Protein AF-A0A0F7FFN1-F1 (afdb_monomer)

Sequence (90 aa):
MRSLLEELYHGNLCPDEKVISNDPNYRQISRKTSEAIEAWKKRYSEEEFEELEALLDLYAQTHGMELASSFTYGFRLGAGMMVEILTGKD

Solvent-accessible surface area (backbone atoms only — not comparable to full-atom values): 5324 Å² total; per-residue (Å²): 133,81,53,73,67,56,34,50,74,70,64,65,79,48,61,83,84,68,61,73,76,83,53,86,56,46,68,57,50,54,50,51,52,52,53,51,53,55,53,47,58,74,73,45,56,70,70,63,38,52,56,49,50,54,51,52,51,53,49,52,52,53,50,50,53,53,49,54,49,50,50,56,48,50,53,53,51,52,51,49,53,52,51,31,68,76,67,71,56,131

Foldseek 3Di:
DDDPVVCVVVVVPDCVVVDDDPPPCSVVVVVVVVVVLVVVVVVDDPVVNVVVVVVVVVVVVVVVVVVVVVVVVVVVVVVVVVCCVVVVPD

Structure (mmCIF, N/CA/C/O backbone):
data_AF-A0A0F7FFN1-F1
#
_entry.id   AF-A0A0F7FFN1-F1
#
loop_
_atom_site.group_PDB
_atom_site.id
_atom_site.type_symbol
_atom_site.label_atom_id
_atom_site.label_alt_id
_atom_site.label_comp_id
_atom_site.label_asym_id
_atom_site.label_entity_id
_atom_site.label_seq_id
_atom_site.pdbx_PDB_ins_code
_atom_site.Cartn_x
_atom_site.Cartn_y
_atom_site.Cartn_z
_atom_site.occupancy
_atom_site.B_iso_or_equiv
_atom_site.auth_seq_id
_atom_site.auth_comp_id
_atom_site.auth_asym_id
_atom_site.auth_atom_id
_atom_site.pdbx_PDB_model_num
ATOM 1 N N . MET A 1 1 ? -5.979 -6.972 -23.664 1.00 74.38 1 MET A N 1
ATOM 2 C CA . MET A 1 1 ? -5.153 -6.465 -22.547 1.00 74.38 1 MET A CA 1
ATOM 3 C C . MET A 1 1 ? -4.885 -5.003 -22.827 1.00 74.38 1 MET A C 1
ATOM 5 O O . MET A 1 1 ? -4.566 -4.705 -23.973 1.00 74.38 1 MET A O 1
ATOM 9 N N . ARG A 1 2 ? -5.080 -4.116 -21.847 1.00 86.00 2 ARG A N 1
ATOM 10 C CA . ARG A 1 2 ? -4.672 -2.712 -21.978 1.00 86.00 2 ARG A CA 1
ATOM 11 C C . ARG A 1 2 ? -3.148 -2.630 -21.907 1.00 86.00 2 ARG A C 1
ATOM 13 O O . ARG A 1 2 ? -2.507 -3.486 -21.296 1.00 86.00 2 ARG A O 1
ATOM 20 N N . SER A 1 3 ? -2.572 -1.639 -22.569 1.00 94.19 3 SER A N 1
ATOM 21 C CA . SER A 1 3 ? -1.151 -1.321 -22.441 1.00 94.19 3 SER A CA 1
ATOM 22 C C . SER A 1 3 ? -0.847 -0.746 -21.053 1.00 94.19 3 SER A C 1
ATOM 24 O O . SER A 1 3 ? -1.722 -0.170 -20.411 1.00 94.19 3 SER A O 1
ATOM 26 N N . LEU A 1 4 ? 0.408 -0.830 -20.601 1.00 91.31 4 LEU A N 1
ATOM 27 C CA . LEU A 1 4 ? 0.823 -0.223 -19.328 1.00 91.31 4 LEU A CA 1
ATOM 28 C C . LEU A 1 4 ? 0.568 1.293 -19.278 1.00 91.31 4 LEU A C 1
ATOM 30 O O . LEU A 1 4 ? 0.303 1.827 -18.208 1.00 91.31 4 LEU A O 1
ATOM 34 N N . LEU A 1 5 ? 0.613 1.982 -20.423 1.00 93.00 5 LEU A N 1
ATOM 35 C CA . LEU A 1 5 ? 0.309 3.414 -20.507 1.00 93.00 5 LEU A CA 1
ATOM 36 C C . LEU A 1 5 ? -1.182 3.704 -20.304 1.00 93.00 5 LEU A C 1
ATOM 38 O O . LEU A 1 5 ? -1.529 4.671 -19.635 1.00 93.00 5 LEU A O 1
ATOM 42 N N . GLU A 1 6 ? -2.064 2.861 -20.840 1.00 94.69 6 GLU A N 1
ATOM 43 C CA . GLU A 1 6 ? -3.504 2.964 -20.583 1.00 94.69 6 GLU A CA 1
ATOM 44 C C . GLU A 1 6 ? -3.831 2.603 -19.130 1.00 94.69 6 GLU A C 1
ATOM 46 O O . GLU A 1 6 ? -4.646 3.273 -18.500 1.00 94.69 6 GLU A O 1
ATOM 51 N N . GLU A 1 7 ? -3.175 1.582 -18.568 1.00 94.38 7 GLU A N 1
ATOM 52 C CA . GLU A 1 7 ? -3.312 1.248 -17.146 1.00 94.38 7 GLU A CA 1
ATOM 53 C C . GLU A 1 7 ? -2.838 2.406 -16.255 1.00 94.38 7 GLU A C 1
ATOM 55 O O . GLU A 1 7 ? -3.501 2.726 -15.271 1.00 94.38 7 GLU A O 1
ATOM 60 N N . LEU A 1 8 ? -1.746 3.086 -16.623 1.00 90.00 8 LEU A N 1
ATOM 61 C CA . LEU A 1 8 ? -1.283 4.294 -15.940 1.00 90.00 8 LEU A CA 1
ATOM 62 C C . LEU A 1 8 ? -2.304 5.435 -16.052 1.00 90.00 8 LEU A C 1
ATOM 64 O O . LEU A 1 8 ? -2.648 6.035 -15.039 1.00 90.00 8 LEU A O 1
ATOM 68 N N . TYR A 1 9 ? -2.807 5.720 -17.259 1.00 91.94 9 TYR A N 1
ATOM 69 C CA . TYR A 1 9 ? -3.789 6.786 -17.499 1.00 91.94 9 TYR A CA 1
ATOM 70 C C . TYR A 1 9 ? -5.060 6.604 -16.662 1.00 91.94 9 TYR A C 1
ATOM 72 O O . TYR A 1 9 ? -5.623 7.573 -16.158 1.00 91.94 9 TYR A O 1
ATOM 80 N N . HIS A 1 10 ? -5.491 5.356 -16.483 1.00 93.56 10 HIS A N 1
ATOM 81 C CA . HIS A 1 10 ? -6.656 5.016 -15.673 1.00 93.56 10 HIS A CA 1
ATOM 82 C C . HIS A 1 10 ? -6.356 4.840 -14.175 1.00 93.56 10 HIS A C 1
ATOM 84 O O . HIS A 1 10 ? -7.279 4.534 -13.427 1.00 93.56 10 HIS A O 1
ATOM 90 N N . GLY A 1 11 ? -5.108 5.021 -13.728 1.00 88.88 11 GLY A N 1
ATOM 91 C CA . GLY A 1 11 ? -4.733 4.870 -12.318 1.00 88.88 11 GLY A CA 1
ATOM 92 C C . GLY A 1 11 ? -4.770 3.424 -11.818 1.00 88.88 11 GLY A C 1
ATOM 93 O O . GLY A 1 11 ? -4.922 3.181 -10.632 1.00 88.88 11 GLY A O 1
ATOM 94 N N . ASN A 1 12 ? -4.643 2.440 -12.706 1.00 90.56 12 ASN A N 1
ATOM 95 C CA . ASN A 1 12 ? -4.739 1.023 -12.354 1.00 90.56 12 ASN A CA 1
ATOM 96 C C . ASN A 1 12 ? -3.410 0.416 -11.880 1.00 90.56 12 ASN A C 1
ATOM 98 O O . ASN A 1 12 ? -3.374 -0.760 -11.505 1.00 90.56 12 ASN A O 1
ATOM 102 N N . LEU A 1 13 ? -2.312 1.166 -11.924 1.00 87.62 13 LEU A N 1
ATOM 103 C CA . LEU A 1 13 ? -1.000 0.711 -11.472 1.00 87.62 13 LEU A CA 1
ATOM 104 C C . LEU A 1 13 ? -0.830 0.965 -9.965 1.00 87.62 13 LEU A C 1
ATOM 106 O O . LEU A 1 13 ? 0.018 1.762 -9.576 1.00 87.62 13 LEU A O 1
ATOM 110 N N . CYS A 1 14 ? -1.625 0.268 -9.144 1.00 86.44 14 CYS A N 1
ATOM 111 C CA . CYS A 1 14 ? -1.575 0.306 -7.672 1.00 86.44 14 CYS A CA 1
ATOM 112 C C . CYS A 1 14 ? -1.136 -1.067 -7.125 1.00 86.44 14 CYS A C 1
ATOM 114 O O . CYS A 1 14 ? -1.984 -1.933 -6.884 1.00 86.44 14 CYS A O 1
ATOM 116 N N . PRO A 1 15 ? 0.178 -1.351 -7.034 1.00 83.19 15 PRO A N 1
ATOM 117 C CA . PRO A 1 15 ? 0.668 -2.657 -6.598 1.00 83.19 15 PRO A CA 1
ATOM 118 C C . PRO A 1 15 ? 0.360 -2.947 -5.128 1.00 83.19 15 PRO A C 1
ATOM 120 O O . PRO A 1 15 ? 0.063 -4.083 -4.786 1.00 83.19 15 PRO A O 1
ATOM 123 N N . ASP A 1 16 ? 0.408 -1.933 -4.274 1.00 81.81 16 ASP A N 1
ATOM 124 C CA . ASP A 1 16 ? 0.102 -2.011 -2.844 1.00 81.81 16 ASP A CA 1
ATOM 125 C C . ASP A 1 16 ? -1.343 -2.449 -2.566 1.00 81.81 16 ASP A C 1
ATOM 127 O O . ASP A 1 16 ? -1.578 -3.251 -1.667 1.00 81.81 16 ASP A O 1
ATOM 131 N N . GLU A 1 17 ? -2.299 -2.009 -3.385 1.00 81.62 17 GLU A N 1
ATOM 132 C CA . GLU A 1 17 ? -3.703 -2.427 -3.277 1.00 81.62 17 GLU A CA 1
ATOM 133 C C . GLU A 1 17 ? -3.971 -3.818 -3.876 1.00 81.62 17 GLU A C 1
ATOM 135 O O . GLU A 1 17 ? -4.903 -4.517 -3.472 1.00 81.62 17 GLU A O 1
ATOM 140 N N . LYS A 1 18 ? -3.188 -4.219 -4.884 1.00 79.81 18 LYS A N 1
ATOM 141 C CA . LYS A 1 18 ? -3.462 -5.420 -5.695 1.00 79.81 18 LYS A CA 1
ATOM 142 C C . LYS A 1 18 ? -2.653 -6.643 -5.288 1.00 79.81 18 LYS A C 1
ATOM 144 O O . LYS A 1 18 ? -3.057 -7.767 -5.594 1.00 79.81 18 LYS A O 1
ATOM 149 N N . VAL A 1 19 ? -1.501 -6.455 -4.653 1.00 81.81 19 VAL A N 1
ATOM 150 C CA . VAL A 1 19 ? -0.596 -7.549 -4.304 1.00 81.81 19 VAL A CA 1
ATOM 151 C C . VAL A 1 19 ? -0.942 -8.073 -2.918 1.00 81.81 19 VAL A C 1
ATOM 153 O O . VAL A 1 19 ? -0.681 -7.442 -1.901 1.00 81.81 19 VAL A O 1
ATOM 156 N N . ILE A 1 20 ? -1.476 -9.291 -2.879 1.00 81.50 20 ILE A N 1
ATOM 157 C CA . ILE A 1 20 ? -1.581 -10.073 -1.647 1.00 81.50 20 ILE A CA 1
ATOM 158 C C . ILE A 1 20 ? -0.328 -10.940 -1.547 1.00 81.50 20 ILE A C 1
ATOM 160 O O . ILE A 1 20 ? 0.077 -11.570 -2.527 1.00 81.50 20 ILE A O 1
ATOM 164 N N . SER A 1 21 ? 0.285 -10.989 -0.364 1.00 84.50 21 SER A N 1
ATOM 165 C CA . SER A 1 21 ? 1.430 -11.870 -0.141 1.00 84.50 21 SER A CA 1
ATOM 166 C C . SER A 1 21 ? 1.043 -13.329 -0.392 1.00 84.50 21 SER A C 1
ATOM 168 O O . SER A 1 21 ? 0.072 -13.840 0.170 1.00 84.50 21 SER A O 1
ATOM 170 N N . ASN A 1 22 ? 1.835 -14.008 -1.222 1.00 87.38 22 ASN A N 1
ATOM 171 C CA . ASN A 1 22 ? 1.715 -15.446 -1.465 1.00 87.38 22 ASN A CA 1
ATOM 172 C C . ASN A 1 22 ? 2.414 -16.283 -0.382 1.00 87.38 22 ASN A C 1
ATOM 174 O O . ASN A 1 22 ? 2.446 -17.509 -0.493 1.00 87.38 22 ASN A O 1
ATOM 178 N N . ASP A 1 23 ? 2.989 -15.648 0.646 1.00 91.94 23 ASP A N 1
ATOM 179 C CA . ASP A 1 23 ? 3.577 -16.370 1.769 1.00 91.94 23 ASP A CA 1
ATOM 180 C C . ASP A 1 23 ? 2.492 -17.234 2.442 1.00 91.94 23 ASP A C 1
ATOM 182 O O . ASP A 1 23 ? 1.438 -16.712 2.829 1.00 91.94 23 ASP A O 1
ATOM 186 N N . PRO A 1 24 ? 2.712 -18.551 2.604 1.00 91.06 24 PRO A N 1
ATOM 187 C CA . PRO A 1 24 ? 1.712 -19.448 3.178 1.00 91.06 24 PRO A CA 1
ATOM 188 C C . PRO A 1 24 ? 1.306 -19.055 4.607 1.00 91.06 24 PRO A C 1
ATOM 190 O O . PRO A 1 24 ? 0.188 -19.351 5.034 1.00 91.06 24 PRO A O 1
ATOM 193 N N . ASN A 1 25 ? 2.173 -18.347 5.337 1.00 94.81 25 ASN A N 1
ATOM 194 C CA . ASN A 1 25 ? 1.906 -17.870 6.689 1.00 94.81 25 ASN A CA 1
ATOM 195 C C . ASN A 1 25 ? 1.137 -16.545 6.715 1.00 94.81 25 ASN A C 1
ATOM 197 O O . ASN A 1 25 ? 0.584 -16.207 7.762 1.00 94.81 25 ASN A O 1
ATOM 201 N N . TYR A 1 26 ? 1.056 -15.805 5.601 1.00 92.44 26 TYR A N 1
ATOM 202 C CA . TYR A 1 26 ? 0.449 -14.469 5.565 1.00 92.44 26 TYR A CA 1
ATOM 203 C C . TYR A 1 26 ? -0.971 -14.468 6.134 1.00 92.44 26 TYR A C 1
ATOM 205 O O . TYR A 1 26 ? -1.279 -13.698 7.041 1.00 92.44 26 TYR A O 1
ATOM 213 N N . ARG A 1 27 ? -1.825 -15.393 5.674 1.00 91.62 27 ARG A N 1
ATOM 214 C CA . ARG A 1 27 ? -3.211 -15.501 6.163 1.00 91.62 27 ARG A CA 1
ATOM 215 C C . ARG A 1 27 ? -3.275 -15.809 7.655 1.00 91.62 27 ARG A C 1
ATOM 217 O O . ARG A 1 27 ? -4.129 -15.276 8.358 1.00 91.62 27 ARG A O 1
ATOM 224 N N . GLN A 1 28 ? -2.385 -16.674 8.141 1.00 95.25 28 GLN A N 1
ATOM 225 C CA . GLN A 1 28 ? -2.352 -17.043 9.552 1.00 95.25 28 GLN A CA 1
ATOM 226 C C . GLN A 1 28 ? -1.903 -15.865 10.420 1.00 95.25 28 GLN A C 1
ATOM 228 O O . GLN A 1 28 ? -2.515 -15.612 11.456 1.00 95.25 28 GLN A O 1
ATOM 233 N N . ILE A 1 29 ? -0.849 -15.158 10.010 1.00 96.38 29 ILE A N 1
ATOM 234 C CA . ILE A 1 29 ? -0.316 -14.000 10.731 1.00 96.38 29 ILE A CA 1
ATOM 235 C C . ILE A 1 29 ? -1.332 -12.860 10.710 1.00 96.38 29 ILE A C 1
ATOM 237 O O . ILE A 1 29 ? -1.660 -12.352 11.773 1.00 96.38 29 ILE A O 1
ATOM 241 N N . SER A 1 30 ? -1.902 -12.533 9.547 1.00 93.25 30 SER A N 1
ATOM 242 C CA . SER A 1 30 ? -2.945 -11.508 9.412 1.00 93.25 30 SER A CA 1
ATOM 243 C C . SER A 1 30 ? -4.121 -11.774 10.355 1.00 93.25 30 SER A C 1
ATOM 245 O O . SER A 1 30 ? -4.514 -10.884 11.107 1.00 93.25 30 SER A O 1
ATOM 247 N N . ARG A 1 31 ? -4.607 -13.023 10.419 1.00 95.62 31 ARG A N 1
ATOM 248 C CA . ARG A 1 31 ? -5.666 -13.397 11.364 1.00 95.62 31 ARG A CA 1
ATOM 249 C C . ARG A 1 31 ? -5.244 -13.192 12.821 1.00 95.62 31 ARG A C 1
ATOM 251 O O . ARG A 1 31 ? -6.014 -12.627 13.588 1.00 95.62 31 ARG A O 1
ATOM 258 N N . LYS A 1 32 ? -4.033 -13.620 13.203 1.00 97.56 32 LYS A N 1
ATOM 259 C CA . LYS A 1 32 ? -3.512 -13.413 14.568 1.00 97.56 32 LYS A CA 1
ATOM 260 C C . LYS A 1 32 ? -3.397 -11.928 14.917 1.00 97.56 32 LYS A C 1
ATOM 262 O O . LYS A 1 32 ? -3.686 -11.561 16.051 1.00 97.56 32 LYS A O 1
ATOM 267 N N . THR A 1 33 ? -3.003 -11.086 13.963 1.00 95.31 33 THR A N 1
ATOM 268 C CA . THR A 1 33 ? -2.957 -9.630 14.142 1.00 95.31 33 THR A CA 1
ATOM 269 C C . THR A 1 33 ? -4.350 -9.080 14.435 1.00 95.31 33 THR A C 1
ATOM 271 O O . THR A 1 33 ? -4.524 -8.385 15.432 1.00 95.31 33 THR A O 1
ATOM 274 N N . SER A 1 34 ? -5.361 -9.449 13.640 1.00 95.62 34 SER A N 1
ATOM 275 C CA . SER A 1 34 ? -6.748 -9.029 13.883 1.00 95.62 34 SER A CA 1
ATOM 276 C C . SER A 1 34 ? -7.281 -9.525 15.230 1.00 95.62 34 SER A C 1
ATOM 278 O O . SER A 1 34 ? -7.873 -8.753 15.978 1.00 95.62 34 SER A O 1
ATOM 280 N N . GLU A 1 35 ? -7.033 -10.791 15.580 1.00 97.75 35 GLU A N 1
ATOM 281 C CA . GLU A 1 35 ? -7.425 -11.363 16.876 1.00 97.75 35 GLU A CA 1
ATOM 282 C C . GLU A 1 35 ? -6.769 -10.620 18.054 1.00 97.75 35 GLU A C 1
ATOM 284 O O . GLU A 1 35 ? -7.419 -1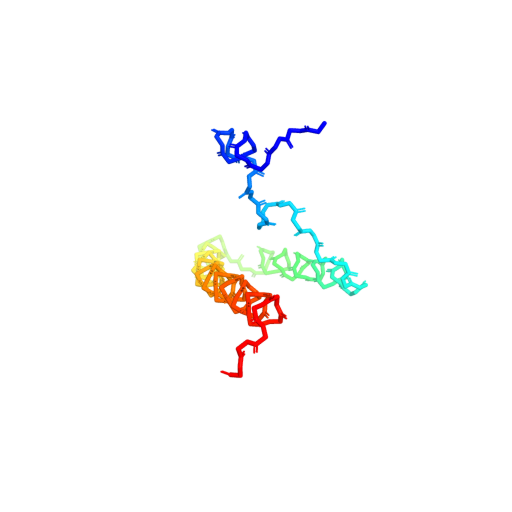0.394 19.076 1.00 97.75 35 GLU A O 1
ATOM 289 N N . ALA A 1 36 ? -5.504 -10.210 17.918 1.00 96.31 36 ALA A N 1
ATOM 290 C CA . ALA A 1 36 ? -4.794 -9.447 18.940 1.00 96.31 36 ALA A CA 1
ATOM 291 C C . ALA A 1 36 ? -5.373 -8.035 19.123 1.00 96.31 36 ALA A C 1
ATOM 293 O O . ALA A 1 36 ? -5.584 -7.622 20.264 1.00 96.31 36 ALA A O 1
ATOM 294 N N . ILE A 1 37 ? -5.678 -7.329 18.029 1.00 95.56 37 ILE A N 1
ATOM 295 C CA . ILE A 1 37 ? -6.303 -5.995 18.067 1.00 95.56 37 ILE A CA 1
ATOM 296 C C . ILE A 1 37 ? -7.679 -6.071 18.744 1.00 95.56 37 ILE A C 1
ATOM 298 O O . ILE A 1 37 ? -7.952 -5.323 19.681 1.00 95.56 37 ILE A O 1
ATOM 302 N N . GLU A 1 38 ? -8.512 -7.043 18.363 1.00 95.81 38 GLU A N 1
ATOM 303 C CA . GLU A 1 38 ? -9.828 -7.265 18.981 1.00 95.81 38 GLU A CA 1
ATOM 304 C C . GLU A 1 38 ? -9.738 -7.614 20.474 1.00 95.81 38 GLU A C 1
ATOM 306 O O . GLU A 1 38 ? -10.575 -7.200 21.281 1.00 95.81 38 GLU A O 1
ATOM 311 N N . ALA A 1 39 ? -8.718 -8.375 20.876 1.00 95.81 39 ALA A N 1
ATOM 312 C CA . ALA A 1 39 ? -8.485 -8.676 22.284 1.00 95.81 39 ALA A CA 1
ATOM 313 C C . ALA A 1 39 ? -8.086 -7.428 23.085 1.00 95.81 39 ALA A C 1
ATOM 315 O O . ALA A 1 39 ? -8.480 -7.306 24.245 1.00 95.81 39 ALA A O 1
ATOM 316 N N . TRP A 1 40 ? -7.322 -6.507 22.491 1.00 94.94 40 TRP A N 1
ATOM 317 C CA . TRP A 1 40 ? -6.997 -5.225 23.119 1.00 94.94 40 TRP A CA 1
ATOM 318 C C . TRP A 1 40 ? -8.236 -4.340 23.236 1.00 94.94 40 TRP A C 1
ATOM 320 O O . TRP A 1 40 ? -8.511 -3.8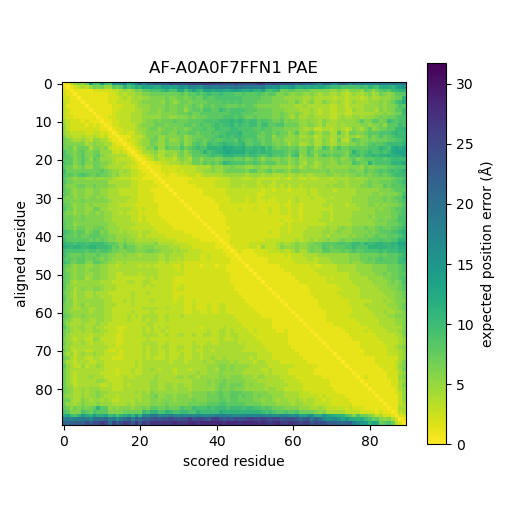55 24.330 1.00 94.94 40 TRP A O 1
ATOM 330 N N . LYS A 1 41 ? -9.053 -4.249 22.183 1.00 94.88 41 LYS A N 1
ATOM 331 C CA . LYS A 1 41 ? -10.309 -3.484 22.193 1.00 94.88 41 LYS A CA 1
ATOM 332 C C . LYS A 1 41 ? -11.239 -3.846 23.351 1.00 94.88 41 LYS A C 1
ATOM 334 O O . LYS A 1 41 ? -11.911 -2.992 23.907 1.00 94.88 41 LYS A O 1
ATOM 339 N N . LYS A 1 42 ? -11.274 -5.125 23.736 1.00 95.38 42 LYS A N 1
ATOM 340 C CA . LYS A 1 42 ? -12.096 -5.618 24.857 1.00 95.38 42 LYS A CA 1
ATOM 341 C C . LYS A 1 42 ? -11.483 -5.380 26.239 1.00 95.38 42 LYS A C 1
ATOM 343 O O . LYS A 1 42 ? -12.191 -5.510 27.233 1.00 95.38 42 LYS A O 1
ATOM 348 N N . ARG A 1 43 ? -10.169 -5.155 26.317 1.00 95.44 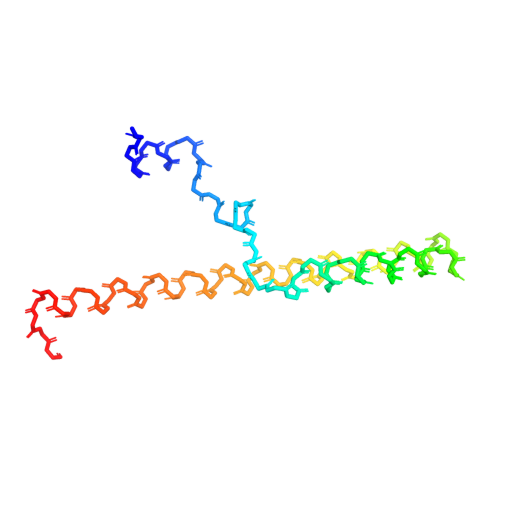43 ARG A N 1
ATOM 349 C CA . ARG A 1 43 ? -9.413 -5.048 27.576 1.00 95.44 43 ARG A CA 1
ATOM 350 C C . ARG A 1 43 ? -9.259 -3.613 28.060 1.00 95.44 43 ARG A C 1
ATOM 352 O O . ARG A 1 43 ? -9.130 -3.426 29.265 1.00 95.44 43 ARG A O 1
ATOM 359 N N . TYR A 1 44 ? -9.216 -2.662 27.139 1.00 93.50 44 TYR A N 1
ATOM 360 C CA . TYR A 1 44 ? -8.948 -1.256 27.415 1.00 93.50 44 TYR A CA 1
ATOM 361 C C . TYR A 1 44 ? -10.223 -0.419 27.306 1.00 93.50 44 TYR A C 1
ATOM 363 O O . TYR A 1 44 ? -11.226 -0.866 26.744 1.00 93.50 44 TYR A O 1
ATOM 371 N N . SER A 1 45 ? -10.193 0.77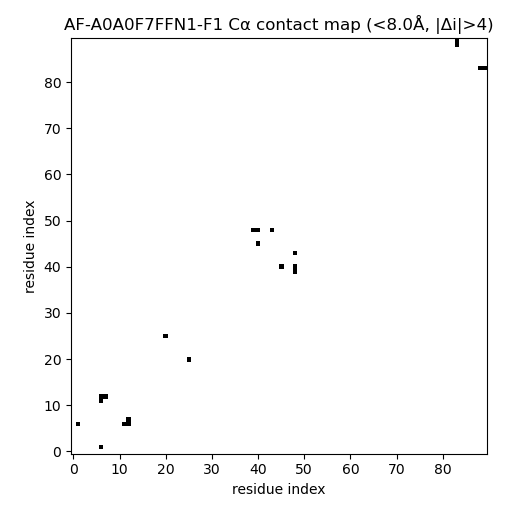7 27.891 1.00 96.06 45 SER A N 1
ATOM 372 C CA . SER A 1 45 ? -11.232 1.783 27.673 1.00 96.06 45 SER A CA 1
ATOM 373 C C . SER A 1 45 ? -11.234 2.276 26.221 1.00 96.06 45 SER A C 1
ATOM 375 O O . SER A 1 45 ? -10.297 2.021 25.466 1.00 96.06 45 SER A O 1
ATOM 377 N N . GLU A 1 46 ? -12.300 2.972 25.826 1.00 95.25 46 GLU A N 1
ATOM 378 C CA . GLU A 1 46 ? -12.418 3.545 24.480 1.00 95.25 46 GLU A CA 1
ATOM 379 C C . GLU A 1 46 ? -11.283 4.539 24.190 1.00 95.25 46 GLU A C 1
ATOM 381 O O . GLU A 1 46 ? -10.608 4.390 23.181 1.00 95.25 46 GLU A O 1
ATOM 386 N N . GLU A 1 47 ? -10.981 5.444 25.127 1.00 97.00 47 GLU A N 1
ATOM 387 C CA . GLU A 1 47 ? -9.897 6.435 25.000 1.00 97.00 47 GLU A CA 1
ATOM 388 C C . GLU A 1 47 ? -8.511 5.776 24.855 1.00 97.00 47 GLU A C 1
ATOM 390 O O . GLU A 1 47 ? -7.750 6.099 23.947 1.00 97.00 47 GLU A O 1
ATOM 395 N N . GLU A 1 48 ? -8.196 4.781 25.691 1.00 96.56 48 GLU A N 1
ATOM 396 C CA . GLU A 1 48 ? -6.931 4.033 25.591 1.00 96.56 48 GLU A CA 1
ATOM 397 C C . GLU A 1 48 ? -6.819 3.243 24.275 1.00 96.56 48 GLU A C 1
ATOM 399 O O . GLU A 1 48 ? -5.721 3.033 23.754 1.00 96.56 48 GLU A O 1
ATOM 404 N N . PHE A 1 49 ? -7.944 2.761 23.742 1.00 96.56 49 PHE A N 1
ATOM 405 C CA . PHE A 1 49 ? -7.958 2.053 22.467 1.00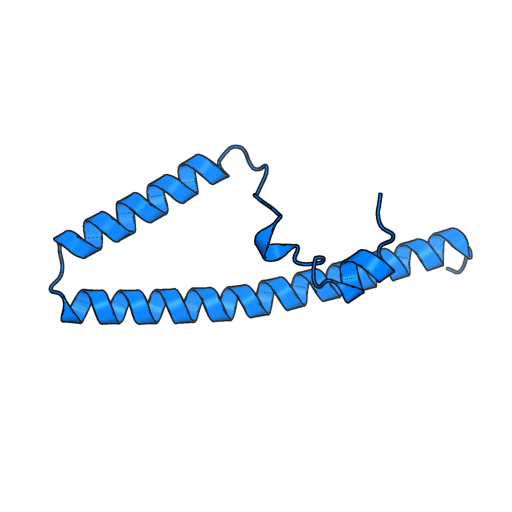 96.56 49 PHE A CA 1
ATOM 406 C C . PHE A 1 49 ? -7.820 3.012 21.278 1.00 96.56 49 PHE A C 1
ATOM 408 O O . PHE A 1 49 ? -7.110 2.678 20.332 1.00 96.56 49 PHE A O 1
ATOM 415 N N . GLU A 1 50 ? -8.405 4.209 21.343 1.00 97.00 50 GLU A N 1
ATOM 416 C CA . GLU A 1 50 ? -8.210 5.263 20.338 1.00 97.00 50 GLU A CA 1
ATOM 417 C C . GLU A 1 50 ? -6.730 5.673 20.232 1.00 97.00 50 GLU A C 1
ATOM 419 O O . GLU A 1 50 ? -6.204 5.820 19.126 1.00 97.00 50 GLU A O 1
ATOM 424 N N . GLU A 1 51 ? -6.013 5.782 21.358 1.00 97.44 51 GLU A N 1
ATOM 425 C CA . GLU A 1 51 ? -4.563 6.031 21.347 1.00 97.44 51 GLU A CA 1
ATOM 426 C C . GLU A 1 51 ? -3.778 4.900 20.660 1.00 97.44 51 GLU A C 1
ATOM 428 O O . GLU A 1 51 ? -2.815 5.153 19.926 1.00 97.44 51 GLU A O 1
ATOM 433 N N . LEU A 1 52 ? -4.192 3.642 20.861 1.00 95.94 52 LEU A N 1
ATOM 434 C CA . LEU A 1 52 ? -3.597 2.498 20.171 1.00 95.94 52 LEU A CA 1
ATOM 435 C C . LEU A 1 52 ? -3.867 2.545 18.664 1.00 95.94 52 LEU A C 1
ATOM 437 O O . LEU A 1 52 ? -2.951 2.283 17.884 1.00 95.94 52 LEU A O 1
ATOM 441 N N . GLU A 1 53 ? -5.096 2.853 18.248 1.00 96.38 53 GLU A N 1
ATOM 442 C CA . GLU A 1 53 ? -5.447 2.990 16.830 1.00 96.38 53 GLU A CA 1
ATOM 443 C C . GLU A 1 53 ? -4.606 4.086 16.169 1.00 96.38 53 GLU A C 1
ATOM 445 O O . GLU A 1 53 ? -3.980 3.834 15.138 1.00 96.38 53 GLU A O 1
ATOM 450 N N . ALA A 1 54 ? -4.454 5.242 16.822 1.00 97.75 54 ALA A N 1
ATOM 451 C CA . ALA A 1 54 ? -3.593 6.316 16.335 1.00 97.75 54 ALA A CA 1
ATOM 452 C C . ALA A 1 54 ? -2.125 5.871 16.176 1.00 97.75 54 ALA A C 1
ATOM 454 O O . ALA A 1 54 ? -1.462 6.221 15.196 1.00 97.75 54 ALA A O 1
ATOM 455 N N . LEU A 1 55 ? -1.602 5.065 17.106 1.00 97.12 55 LEU A N 1
ATOM 456 C CA . LEU A 1 55 ? -0.256 4.499 16.990 1.00 97.12 55 LEU A CA 1
ATOM 457 C C . LEU A 1 55 ? -0.139 3.514 15.814 1.00 97.12 55 LEU A C 1
ATOM 459 O O . LEU A 1 55 ? 0.857 3.544 15.085 1.00 97.12 55 LEU A O 1
ATOM 463 N N . LEU A 1 56 ? -1.133 2.643 15.622 1.00 96.31 56 LEU A N 1
ATOM 464 C CA . LEU A 1 56 ? -1.170 1.697 14.503 1.00 96.31 56 LEU A CA 1
ATOM 465 C C . LEU A 1 56 ? -1.238 2.427 13.155 1.00 96.31 56 LEU A C 1
ATOM 467 O O . LEU A 1 56 ? -0.545 2.026 12.219 1.00 96.31 56 LEU A O 1
ATOM 471 N N . ASP A 1 57 ? -1.975 3.533 13.077 1.00 97.44 57 ASP A N 1
ATOM 472 C CA . ASP A 1 57 ? -2.046 4.385 11.889 1.00 97.44 57 ASP A CA 1
ATOM 473 C C . ASP A 1 57 ? -0.701 5.046 11.568 1.00 97.44 57 ASP A C 1
ATOM 475 O O . ASP A 1 57 ? -0.284 5.087 10.406 1.00 97.44 57 ASP A O 1
ATOM 479 N N . LEU A 1 58 ? 0.022 5.538 12.580 1.00 98.19 58 LEU A N 1
ATOM 480 C CA . LEU A 1 58 ? 1.376 6.078 12.398 1.00 98.19 58 LEU A CA 1
ATOM 481 C C . LEU A 1 58 ? 2.353 5.000 11.909 1.00 98.19 58 LEU A C 1
ATOM 483 O O . LEU A 1 58 ? 3.193 5.262 11.038 1.00 98.19 58 LEU A O 1
ATOM 487 N N . TYR A 1 59 ? 2.234 3.779 12.434 1.00 96.50 59 TYR A N 1
ATOM 488 C CA . TYR A 1 59 ? 3.036 2.646 11.980 1.00 96.50 59 TYR A CA 1
ATOM 489 C C . TYR A 1 59 ? 2.717 2.280 10.526 1.00 96.50 59 TYR A C 1
ATOM 491 O O . TYR A 1 59 ? 3.637 2.112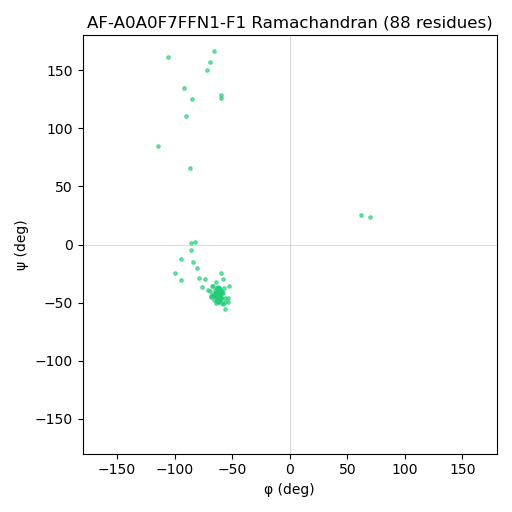 9.725 1.00 96.50 59 TYR A O 1
ATOM 499 N N . ALA A 1 60 ? 1.435 2.228 10.156 1.00 93.81 60 ALA A N 1
ATOM 500 C CA . ALA A 1 60 ? 0.998 1.957 8.788 1.00 93.81 60 ALA A CA 1
ATOM 501 C C . ALA A 1 60 ? 1.522 3.009 7.797 1.00 93.81 60 ALA A C 1
ATOM 503 O O . ALA A 1 60 ? 2.032 2.650 6.735 1.00 93.81 60 ALA A O 1
ATOM 504 N N . GLN A 1 61 ? 1.475 4.295 8.160 1.00 96.12 61 GLN A N 1
ATOM 505 C CA . GLN A 1 61 ? 2.025 5.382 7.345 1.00 96.12 61 GLN A CA 1
ATOM 506 C C . GLN A 1 61 ? 3.536 5.239 7.149 1.00 96.12 61 GLN A C 1
ATOM 508 O O . GLN A 1 61 ? 4.018 5.272 6.016 1.00 96.12 61 GLN A O 1
ATOM 513 N N . THR A 1 62 ? 4.281 5.028 8.237 1.00 97.12 62 THR A N 1
ATOM 514 C CA . THR A 1 62 ? 5.742 4.855 8.184 1.00 97.12 62 THR A CA 1
ATOM 515 C C . THR A 1 62 ? 6.105 3.651 7.314 1.00 97.12 62 THR A C 1
ATOM 517 O O . THR A 1 62 ? 6.926 3.764 6.403 1.00 97.12 62 THR A O 1
ATOM 520 N N . HIS A 1 63 ? 5.433 2.517 7.523 1.00 93.94 63 HIS A N 1
ATOM 521 C CA . HIS A 1 63 ? 5.657 1.309 6.739 1.00 93.94 63 HIS A CA 1
ATOM 522 C C . HIS A 1 63 ? 5.317 1.507 5.253 1.00 93.94 63 HIS A C 1
ATOM 524 O O . HIS A 1 63 ? 6.049 1.039 4.382 1.00 93.94 63 HIS A O 1
ATOM 530 N N . GLY A 1 64 ? 4.259 2.262 4.942 1.00 92.94 64 GLY A N 1
ATOM 531 C CA . GLY A 1 64 ? 3.921 2.647 3.571 1.00 92.94 64 GLY A CA 1
ATOM 532 C C . GLY A 1 64 ? 5.032 3.456 2.890 1.00 92.94 64 GLY A C 1
ATOM 533 O O . GLY A 1 64 ? 5.379 3.180 1.740 1.00 92.94 64 GLY A O 1
ATOM 534 N N . MET A 1 65 ? 5.6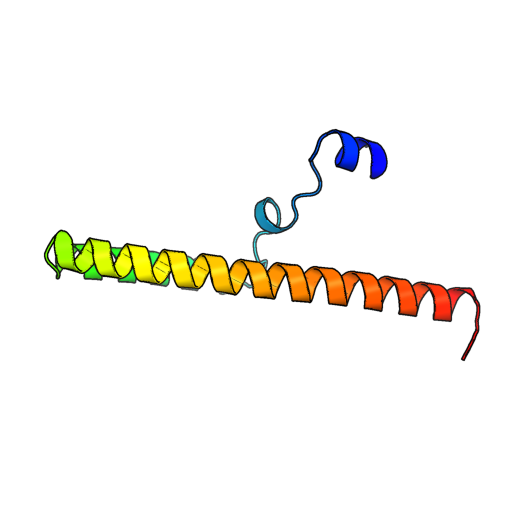53 4.406 3.601 1.00 95.00 65 MET A N 1
ATOM 535 C CA . MET A 1 65 ? 6.786 5.190 3.082 1.00 95.00 65 MET A CA 1
ATOM 536 C C . MET A 1 65 ? 8.014 4.311 2.792 1.00 95.00 65 MET A C 1
ATOM 538 O O . MET A 1 65 ? 8.671 4.472 1.756 1.00 95.00 65 MET A O 1
ATOM 542 N N . GLU A 1 66 ? 8.318 3.360 3.677 1.00 96.19 66 GLU A N 1
ATOM 543 C CA . GLU A 1 66 ? 9.400 2.385 3.495 1.00 96.19 66 GLU A CA 1
ATOM 544 C C . GLU A 1 66 ? 9.133 1.449 2.311 1.00 96.19 66 GLU A C 1
ATOM 546 O O . GLU A 1 66 ? 10.029 1.205 1.493 1.00 96.19 66 GLU A O 1
ATOM 551 N N . LEU A 1 67 ? 7.896 0.959 2.182 1.00 92.69 67 LEU A N 1
ATOM 552 C CA . LEU A 1 67 ? 7.473 0.081 1.096 1.00 92.69 67 LEU A CA 1
ATOM 553 C C . LEU A 1 67 ? 7.572 0.796 -0.255 1.00 92.69 67 LEU A C 1
ATOM 555 O O . LEU A 1 67 ? 8.170 0.256 -1.186 1.00 92.69 67 LEU A O 1
ATOM 559 N N . ALA A 1 68 ? 7.072 2.030 -0.353 1.00 92.88 68 ALA A N 1
ATOM 560 C CA . ALA A 1 68 ? 7.171 2.847 -1.562 1.00 92.88 68 ALA A CA 1
ATOM 561 C C . ALA A 1 68 ? 8.634 3.119 -1.954 1.00 92.88 68 ALA A C 1
ATOM 563 O O . ALA A 1 68 ? 9.005 3.016 -3.131 1.00 92.88 68 ALA A O 1
ATOM 564 N N . SER A 1 69 ? 9.488 3.411 -0.967 1.00 95.75 69 SER A N 1
ATOM 565 C CA . SER A 1 69 ? 10.924 3.628 -1.177 1.00 95.75 69 SER A CA 1
ATOM 566 C C . SER A 1 69 ? 11.615 2.367 -1.697 1.00 95.75 69 SER A C 1
ATOM 568 O O . SER A 1 69 ? 12.335 2.420 -2.699 1.00 95.75 69 SER A O 1
ATOM 570 N N . SER A 1 70 ? 11.342 1.223 -1.065 1.00 95.19 70 SER A N 1
ATOM 571 C CA . SER A 1 70 ? 11.903 -0.081 -1.432 1.00 95.19 70 SER A CA 1
ATOM 572 C C . SER A 1 70 ? 11.434 -0.532 -2.814 1.00 95.19 70 SER A C 1
ATOM 574 O O . SER A 1 70 ? 12.251 -0.953 -3.633 1.00 95.19 70 SER A O 1
ATOM 576 N N . PHE A 1 71 ? 10.143 -0.372 -3.116 1.00 93.12 71 PHE A N 1
ATOM 577 C CA . PHE A 1 71 ? 9.563 -0.670 -4.424 1.00 93.12 71 PHE A CA 1
ATOM 578 C C . PHE A 1 71 ? 10.226 0.160 -5.531 1.00 93.12 71 PHE A C 1
ATOM 580 O O . PHE A 1 71 ? 10.710 -0.383 -6.525 1.00 93.12 71 PHE A O 1
ATOM 587 N N . THR A 1 72 ? 10.328 1.477 -5.332 1.00 94.56 72 THR A N 1
ATOM 588 C CA . THR A 1 72 ? 10.928 2.396 -6.312 1.00 94.56 72 THR A CA 1
ATOM 589 C C . THR A 1 72 ? 12.420 2.127 -6.512 1.00 94.56 72 THR A C 1
ATOM 591 O O . THR A 1 72 ? 12.937 2.230 -7.628 1.00 94.56 72 THR A O 1
ATOM 594 N N . TYR A 1 73 ? 13.146 1.807 -5.439 1.00 97.12 73 TYR A N 1
ATOM 595 C CA . TYR A 1 73 ? 14.546 1.402 -5.526 1.00 97.12 73 TYR A CA 1
ATOM 596 C C . TYR A 1 73 ? 14.698 0.090 -6.307 1.00 97.12 73 TYR A C 1
ATOM 598 O O . TYR A 1 73 ? 15.452 0.051 -7.279 1.00 97.12 73 TYR A O 1
ATOM 606 N N . GLY A 1 74 ? 13.931 -0.943 -5.949 1.00 96.38 74 GLY A N 1
ATOM 607 C CA . GLY A 1 74 ? 13.969 -2.250 -6.603 1.00 96.38 74 GLY A CA 1
ATOM 608 C C . GLY A 1 74 ? 13.638 -2.180 -8.094 1.00 96.38 74 GLY A C 1
ATOM 609 O O . GLY A 1 74 ? 14.334 -2.791 -8.902 1.00 96.38 74 GLY A O 1
ATOM 610 N N . PHE A 1 75 ? 12.642 -1.377 -8.486 1.00 94.44 75 PHE A N 1
ATOM 611 C CA . PHE A 1 75 ? 12.285 -1.199 -9.896 1.00 94.44 75 PHE A CA 1
ATOM 612 C C . PHE A 1 75 ? 13.407 -0.527 -10.699 1.00 94.44 75 PHE A C 1
ATOM 614 O O . PHE A 1 75 ? 13.747 -0.982 -11.791 1.00 94.44 75 PHE A O 1
ATOM 621 N N . ARG A 1 76 ? 14.029 0.526 -10.145 1.00 96.75 76 ARG A N 1
ATOM 622 C CA . ARG A 1 76 ? 15.176 1.202 -10.774 1.00 96.75 76 ARG A CA 1
ATOM 623 C C . ARG A 1 76 ? 16.380 0.275 -10.905 1.00 96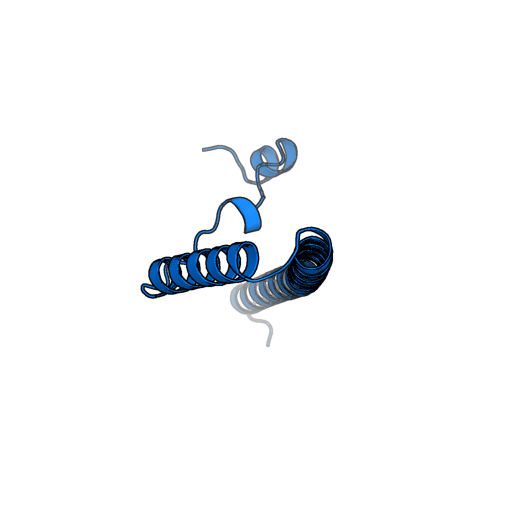.75 76 ARG A C 1
ATOM 625 O O . ARG A 1 76 ? 16.993 0.241 -11.968 1.00 96.75 76 ARG A O 1
ATOM 632 N N . LEU A 1 77 ? 16.685 -0.488 -9.855 1.00 97.81 77 LEU A N 1
ATOM 633 C CA . LEU A 1 77 ? 17.764 -1.472 -9.866 1.00 97.81 77 LEU A CA 1
ATOM 634 C C . LEU A 1 77 ? 17.513 -2.550 -10.929 1.00 97.81 77 LEU A C 1
ATOM 636 O O . LEU A 1 77 ? 18.388 -2.818 -11.746 1.00 97.81 77 LEU A O 1
ATOM 640 N N . GLY A 1 78 ? 16.300 -3.107 -10.970 1.00 96.69 78 GLY A N 1
ATOM 641 C CA . GLY A 1 78 ? 15.878 -4.081 -11.978 1.00 96.69 78 GLY A CA 1
ATOM 642 C C . GLY A 1 78 ? 16.035 -3.563 -13.405 1.00 96.69 78 GLY A C 1
ATOM 643 O O . GLY A 1 78 ? 16.649 -4.223 -14.238 1.00 96.69 78 GLY A O 1
ATOM 644 N N . ALA A 1 79 ? 15.534 -2.357 -13.684 1.00 96.56 79 ALA A N 1
ATOM 645 C CA . ALA A 1 79 ? 15.683 -1.728 -14.993 1.00 96.56 79 ALA A CA 1
ATOM 646 C C . ALA A 1 79 ? 17.157 -1.497 -15.365 1.00 96.56 79 ALA A C 1
ATOM 648 O O . ALA A 1 79 ? 17.539 -1.759 -16.504 1.00 96.56 79 ALA A O 1
ATOM 649 N N . GLY A 1 80 ? 17.984 -1.058 -14.409 1.00 96.31 80 GLY A N 1
ATOM 650 C CA . GLY A 1 80 ? 19.427 -0.898 -14.595 1.00 96.31 80 GLY A CA 1
ATOM 651 C C . GLY A 1 80 ? 20.103 -2.203 -15.014 1.00 96.31 80 GLY A C 1
ATOM 652 O O . GLY A 1 80 ? 20.744 -2.235 -16.061 1.00 96.31 80 GLY A O 1
ATOM 653 N N . MET A 1 81 ? 19.859 -3.291 -14.274 1.00 97.44 81 MET A N 1
ATOM 654 C CA . MET A 1 81 ? 20.387 -4.624 -14.604 1.00 97.44 81 MET A CA 1
ATOM 655 C C . MET A 1 81 ? 19.948 -5.088 -15.999 1.00 97.44 81 MET A C 1
ATOM 657 O O . MET A 1 81 ? 20.746 -5.623 -16.762 1.00 97.44 81 MET A O 1
ATOM 661 N N . MET A 1 82 ? 18.685 -4.857 -16.374 1.00 97.00 82 MET A N 1
ATOM 662 C CA . MET A 1 82 ? 18.190 -5.226 -17.705 1.00 97.00 82 MET A CA 1
ATOM 663 C C . MET A 1 82 ? 18.890 -4.442 -18.821 1.00 97.00 82 MET A C 1
ATOM 665 O O . MET A 1 82 ? 19.235 -5.021 -19.849 1.00 97.00 82 MET A O 1
ATOM 669 N N . VAL A 1 83 ? 19.110 -3.136 -18.636 1.00 96.19 83 VAL A N 1
ATOM 670 C CA . VAL A 1 83 ? 19.840 -2.302 -19.606 1.00 96.19 83 VAL A CA 1
ATOM 671 C C . VAL A 1 83 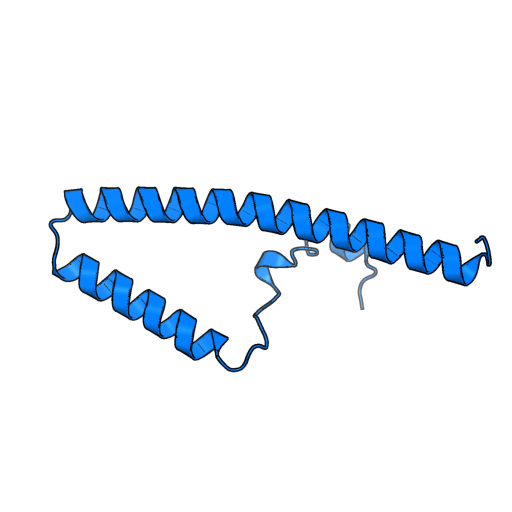? 21.293 -2.755 -19.728 1.00 96.19 83 VAL A C 1
ATOM 673 O O . VAL A 1 83 ? 21.793 -2.869 -20.845 1.00 96.19 83 VAL A O 1
ATOM 676 N N . GLU A 1 84 ? 21.956 -3.042 -18.611 1.00 95.31 84 GLU A N 1
ATOM 677 C CA . GLU A 1 84 ? 23.326 -3.564 -18.572 1.00 95.31 84 GLU A CA 1
ATOM 678 C C . GLU A 1 84 ? 23.442 -4.862 -19.387 1.00 95.31 84 GLU A C 1
ATOM 680 O O . GLU A 1 84 ? 24.165 -4.900 -20.384 1.00 95.31 84 GLU A O 1
ATOM 685 N N . ILE A 1 85 ? 22.606 -5.862 -19.074 1.00 95.75 85 ILE A N 1
ATOM 686 C CA . ILE A 1 85 ? 22.554 -7.158 -19.773 1.00 95.75 85 ILE A CA 1
ATOM 687 C C . ILE A 1 85 ? 22.307 -6.985 -21.277 1.00 95.75 85 ILE A C 1
ATOM 689 O O . ILE A 1 85 ? 22.967 -7.623 -22.095 1.00 95.75 85 ILE A O 1
ATOM 693 N N . LEU A 1 86 ? 21.345 -6.139 -21.661 1.00 95.56 86 LEU A N 1
ATOM 694 C CA . LEU A 1 86 ? 20.962 -5.956 -23.064 1.00 95.56 86 LEU A CA 1
ATOM 695 C C . LEU A 1 86 ? 21.993 -5.163 -23.872 1.00 95.56 86 LEU A C 1
ATOM 697 O O . LEU A 1 86 ? 22.091 -5.353 -25.084 1.00 95.56 86 LEU A O 1
ATOM 701 N N . THR A 1 87 ? 22.727 -4.255 -23.229 1.00 94.94 87 THR A N 1
ATOM 702 C CA . THR A 1 87 ? 23.733 -3.421 -23.901 1.00 94.94 87 THR A CA 1
ATOM 703 C C . THR A 1 87 ? 25.142 -4.004 -23.833 1.00 94.94 87 THR A C 1
ATOM 705 O O . THR A 1 87 ? 26.004 -3.534 -24.575 1.00 94.94 87 THR A O 1
ATOM 708 N N . GLY A 1 88 ? 25.374 -5.021 -22.994 1.00 85.69 88 GLY A N 1
ATOM 709 C CA . GLY A 1 88 ? 26.679 -5.658 -22.811 1.00 85.69 88 GLY A CA 1
ATOM 710 C C . GLY A 1 88 ? 27.744 -4.697 -22.283 1.00 85.69 88 GLY A C 1
ATOM 711 O O . GLY A 1 88 ? 28.922 -4.869 -22.585 1.00 85.69 88 GLY A O 1
ATOM 712 N N . LYS A 1 89 ? 27.325 -3.637 -21.583 1.00 67.00 89 LYS A N 1
ATOM 713 C CA . LYS A 1 89 ? 28.236 -2.730 -20.886 1.00 67.00 89 LYS A CA 1
ATOM 714 C C . LYS A 1 89 ? 28.538 -3.330 -19.519 1.00 67.00 89 LYS A C 1
ATOM 716 O O . LYS A 1 89 ? 27.589 -3.623 -18.804 1.00 67.00 89 LYS A O 1
ATOM 721 N N . ASP A 1 90 ? 29.822 -3.506 -19.217 1.00 58.84 90 ASP A N 1
ATOM 722 C CA . ASP A 1 90 ? 30.316 -3.817 -17.867 1.00 58.84 90 ASP A CA 1
ATOM 723 C C . ASP A 1 90 ? 30.101 -2.638 -16.900 1.00 58.84 90 ASP A C 1
ATOM 725 O O . ASP A 1 90 ? 30.178 -1.467 -17.360 1.00 58.84 90 ASP A O 1
#

Secondary structure (DSSP, 8-state):
---HHHHHHTT---HHHH-----TTHHHHHHHHHHHHHHHHHHS-HHHHHHHHHHHHHHHHHHHHHHHHHHHHHHHHHHHHHHHHHHT--

Radius of gyration: 19.77 Å; Cα contacts (8 Å, |Δi|>4): 11; chains: 1; bounding box: 43×26×52 Å

pLDDT: mean 92.68, std 6.56, range [58.84, 98.19]

Organism: NCBI:txid1333534

InterPro domains:
  IPR049215 Protein of unknown function DUF6809 [PF20648] (1-85)

Mean predicted aligned error: 5.01 Å